Protein AF-A0A951S4Y4-F1 (afdb_monomer_lite)

Radius of gyration: 15.84 Å; chains: 1; bounding box: 32×31×44 Å

Secondary structure (DSSP, 8-state):
------GGGS-HHHHHHHHT-HHHHHHHHHHHHHTT---GGGTHHHHHHHHHHHHHHHHHHHHHHHTT--

Sequence (70 aa):
SGFAFPIENMPQFFQYITYAIPLRYFITILRGVVLKGMGISSLWIEALILFGMGALLLVISSMRFSKKIE

Foldseek 3Di:
DPPDPDLVPDDPVVNVVVLLDLVVLVVVVCCCCVVVVDDCVVSVVSVVSSVVSVVVVVVVVVVVVVVVVD

Structure (mmCIF, N/CA/C/O backbone):
data_AF-A0A951S4Y4-F1
#
_entry.id   AF-A0A951S4Y4-F1
#
loop_
_atom_site.group_PDB
_atom_site.id
_atom_site.type_symbol
_atom_site.label_atom_id
_atom_site.label_alt_id
_atom_site.label_comp_id
_atom_site.label_asym_id
_atom_site.label_entity_id
_atom_site.label_seq_id
_atom_site.pdbx_PDB_ins_code
_atom_site.Cartn_x
_atom_site.Cartn_y
_atom_site.Cartn_z
_atom_site.occupancy
_atom_site.B_iso_or_equiv
_atom_site.auth_seq_id
_atom_site.auth_comp_id
_atom_site.auth_asym_id
_atom_site.auth_atom_id
_atom_site.pdbx_PDB_model_num
ATOM 1 N N . SER A 1 1 ? 19.531 -14.723 -4.718 1.00 35.31 1 SER A N 1
ATOM 2 C CA . SER A 1 1 ? 18.991 -15.348 -3.494 1.00 35.31 1 SER A CA 1
ATOM 3 C C . SER A 1 1 ? 17.973 -14.404 -2.872 1.00 35.31 1 SER A C 1
ATOM 5 O O . SER A 1 1 ? 18.324 -13.287 -2.531 1.00 35.31 1 SER A O 1
ATOM 7 N N . GLY A 1 2 ? 16.704 -14.815 -2.779 1.00 47.00 2 GLY A N 1
ATOM 8 C CA . GLY A 1 2 ? 15.732 -14.146 -1.900 1.00 47.00 2 GLY A CA 1
ATOM 9 C C . GLY A 1 2 ? 14.843 -13.050 -2.500 1.00 47.00 2 GLY A C 1
ATOM 10 O O . GLY A 1 2 ? 14.383 -12.194 -1.752 1.00 47.00 2 GLY A O 1
ATOM 1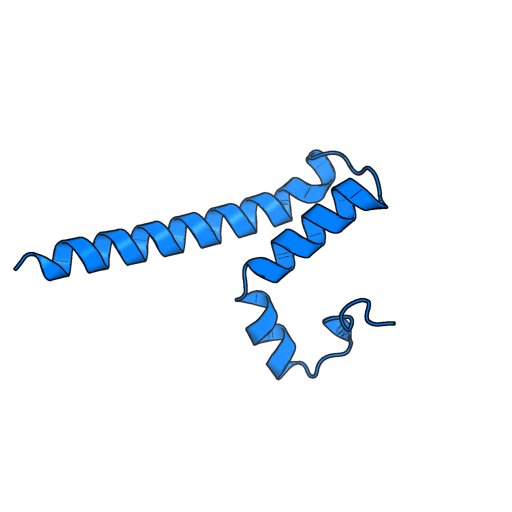1 N N . PHE A 1 3 ? 14.560 -13.053 -3.809 1.00 49.66 3 PHE A N 1
ATOM 12 C CA . PHE A 1 3 ? 13.510 -12.188 -4.368 1.00 49.66 3 PHE A CA 1
ATOM 13 C C . PHE A 1 3 ? 12.159 -12.750 -3.907 1.00 49.66 3 PHE A C 1
ATOM 15 O O . PHE A 1 3 ? 11.744 -13.794 -4.402 1.00 49.66 3 PHE A O 1
ATOM 22 N N . ALA A 1 4 ? 11.577 -12.131 -2.874 1.00 59.28 4 ALA A N 1
ATOM 23 C CA . ALA A 1 4 ? 10.403 -12.584 -2.125 1.00 59.28 4 ALA A CA 1
ATOM 24 C C . ALA A 1 4 ? 9.419 -13.406 -2.977 1.00 59.28 4 ALA A C 1
ATOM 26 O O . ALA A 1 4 ? 8.987 -12.935 -4.030 1.00 59.28 4 A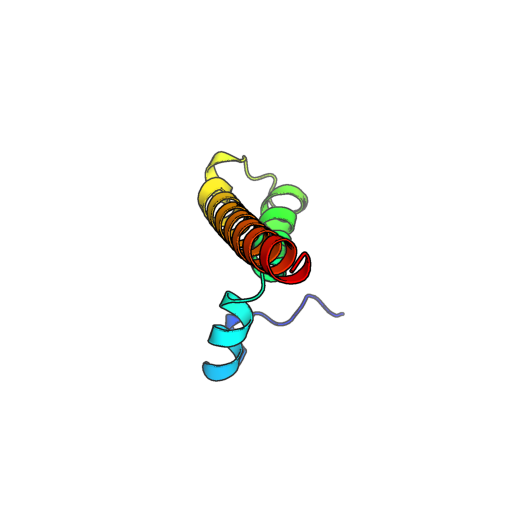LA A O 1
ATOM 27 N N . PHE A 1 5 ? 9.109 -14.627 -2.517 1.00 58.00 5 PHE A N 1
ATOM 28 C CA . PHE A 1 5 ? 8.214 -15.582 -3.177 1.00 58.00 5 PHE A CA 1
ATOM 29 C C . PHE A 1 5 ? 7.039 -14.872 -3.868 1.00 58.00 5 PHE A C 1
ATOM 31 O O . PHE A 1 5 ? 6.365 -14.069 -3.210 1.00 58.00 5 PHE A O 1
ATOM 38 N N . PRO A 1 6 ? 6.770 -15.149 -5.162 1.00 62.06 6 PRO A N 1
ATOM 39 C CA . PRO A 1 6 ? 5.571 -14.650 -5.815 1.00 62.06 6 PRO A CA 1
ATOM 40 C C . PRO A 1 6 ? 4.375 -15.009 -4.943 1.00 62.06 6 PRO A C 1
ATOM 42 O O . PRO A 1 6 ? 4.211 -16.169 -4.566 1.00 62.06 6 PRO A O 1
ATOM 45 N N . ILE A 1 7 ? 3.552 -14.020 -4.599 1.00 62.75 7 ILE A N 1
ATOM 46 C CA . ILE A 1 7 ? 2.341 -14.249 -3.796 1.00 62.75 7 ILE A CA 1
ATOM 47 C C . ILE A 1 7 ? 1.433 -15.256 -4.518 1.00 62.75 7 ILE A C 1
ATOM 49 O O . ILE A 1 7 ? 0.758 -16.053 -3.881 1.00 62.75 7 ILE A O 1
ATOM 53 N N . GLU A 1 8 ? 1.505 -15.282 -5.849 1.00 66.88 8 GLU A N 1
ATOM 54 C CA . GLU A 1 8 ? 0.846 -16.246 -6.734 1.00 66.88 8 GLU A CA 1
ATOM 55 C C . GLU A 1 8 ? 1.214 -17.707 -6.428 1.00 66.88 8 GLU A C 1
ATOM 57 O O . GLU A 1 8 ? 0.389 -18.594 -6.625 1.00 66.88 8 GLU A O 1
ATOM 62 N N . ASN A 1 9 ? 2.405 -17.961 -5.875 1.00 72.75 9 ASN A N 1
ATOM 63 C CA . ASN A 1 9 ? 2.866 -19.301 -5.509 1.00 72.75 9 ASN A CA 1
ATOM 64 C C . ASN A 1 9 ? 2.464 -19.699 -4.077 1.00 72.75 9 ASN A C 1
ATOM 66 O O . ASN A 1 9 ? 2.752 -20.818 -3.651 1.00 72.75 9 ASN A O 1
ATOM 70 N N . MET A 1 10 ? 1.829 -18.805 -3.310 1.00 75.38 10 MET A N 1
ATOM 71 C CA . MET A 1 10 ? 1.310 -19.138 -1.983 1.00 75.38 10 MET A CA 1
ATOM 72 C C . MET A 1 10 ? -0.046 -19.854 -2.100 1.00 75.38 10 MET A C 1
ATOM 74 O O . MET A 1 10 ? -0.852 -19.482 -2.957 1.00 75.38 10 MET A O 1
ATOM 78 N N . PRO A 1 11 ? -0.358 -20.823 -1.216 1.00 77.44 11 PRO A N 1
ATOM 79 C CA . PRO A 1 11 ? -1.702 -21.394 -1.127 1.00 77.44 11 PRO A CA 1
ATOM 80 C C . PRO A 1 11 ? -2.752 -20.288 -0.938 1.00 77.44 11 PRO A C 1
ATOM 82 O O . PRO A 1 11 ? -2.504 -19.327 -0.206 1.00 77.44 11 PRO A O 1
ATOM 85 N N . GLN A 1 12 ? -3.929 -20.425 -1.562 1.00 77.31 12 GLN A N 1
ATOM 86 C CA . GLN A 1 12 ? -4.959 -19.368 -1.638 1.00 77.31 12 GLN A CA 1
ATOM 87 C C . GLN A 1 12 ? -5.296 -18.726 -0.283 1.00 77.31 12 GLN A C 1
ATOM 89 O O . GLN A 1 12 ? -5.460 -17.511 -0.201 1.00 77.31 12 GLN A O 1
ATOM 94 N N . PHE A 1 13 ? -5.317 -19.513 0.796 1.00 80.31 13 PHE A N 1
ATOM 95 C CA . PHE A 1 13 ? -5.540 -19.017 2.156 1.00 80.31 13 PHE A CA 1
ATOM 96 C C . PHE A 1 13 ? -4.553 -17.905 2.564 1.00 80.31 13 PHE A C 1
ATOM 98 O O . PHE A 1 13 ? -4.952 -16.854 3.065 1.00 80.31 13 PHE A O 1
ATOM 105 N N . PHE A 1 14 ? -3.263 -18.099 2.289 1.00 79.12 14 PHE A N 1
ATOM 106 C CA . PHE A 1 14 ? -2.220 -17.125 2.613 1.00 79.12 14 PHE A CA 1
ATOM 107 C C . PHE A 1 14 ? -2.239 -15.912 1.678 1.00 79.12 14 PHE A C 1
ATOM 109 O O . PHE A 1 14 ? -1.848 -14.815 2.087 1.00 79.12 14 PHE A O 1
ATOM 116 N N . GLN A 1 15 ? -2.741 -16.063 0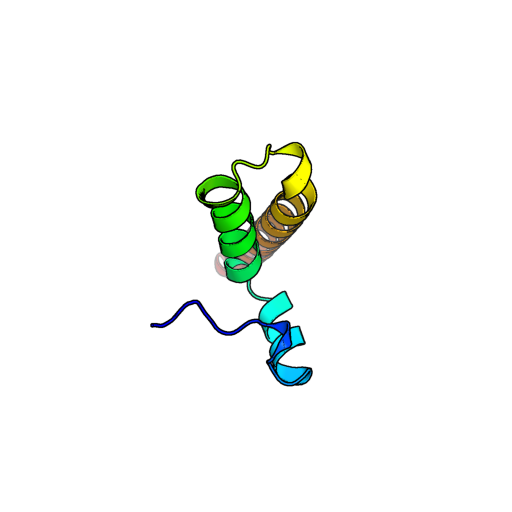.447 1.00 78.94 15 GLN A N 1
ATOM 117 C CA . GLN A 1 15 ? -2.898 -14.932 -0.467 1.00 78.94 15 GLN A CA 1
ATOM 118 C C . GLN A 1 15 ? -3.883 -13.902 0.091 1.00 78.94 15 GLN A C 1
ATOM 120 O O . GLN A 1 15 ? -3.551 -12.717 0.115 1.00 78.94 15 GLN A O 1
ATOM 125 N N . TYR A 1 16 ? -5.042 -14.338 0.605 1.00 79.56 16 TYR A N 1
ATOM 126 C CA . TYR A 1 16 ? -6.044 -13.445 1.206 1.00 79.56 16 TYR A CA 1
ATOM 127 C C . TYR A 1 16 ? -5.486 -12.638 2.379 1.00 79.56 16 TYR A C 1
ATOM 129 O O . TYR A 1 16 ? -5.686 -11.426 2.440 1.00 79.56 16 TYR A O 1
ATOM 137 N N . ILE A 1 17 ? -4.706 -13.277 3.255 1.00 81.06 17 ILE A N 1
ATOM 138 C CA . ILE A 1 17 ? -4.025 -12.589 4.362 1.00 81.06 17 ILE A CA 1
ATOM 139 C C . ILE A 1 17 ? -3.046 -11.547 3.814 1.00 81.06 17 ILE A C 1
ATOM 141 O O . ILE A 1 17 ? -2.988 -10.419 4.295 1.00 81.06 17 ILE A O 1
ATOM 145 N N . THR A 1 18 ? -2.317 -11.890 2.756 1.00 78.94 18 THR A N 1
ATOM 146 C CA . THR A 1 18 ? -1.335 -10.990 2.144 1.00 78.94 18 THR A CA 1
ATOM 147 C C . THR A 1 18 ? -1.989 -9.772 1.478 1.00 78.94 18 THR A C 1
ATOM 149 O O . THR A 1 18 ? -1.395 -8.695 1.470 1.00 78.94 18 THR A O 1
ATOM 152 N N . TYR A 1 19 ? -3.217 -9.888 0.951 1.00 79.62 19 TYR A N 1
ATOM 153 C CA . TYR A 1 19 ? -3.984 -8.737 0.438 1.00 79.62 19 TYR A CA 1
ATOM 154 C C . TYR A 1 19 ? -4.359 -7.729 1.534 1.00 79.62 19 TYR A C 1
ATOM 156 O O . TYR A 1 19 ? -4.525 -6.550 1.225 1.00 79.62 19 TYR A O 1
ATOM 164 N N . ALA A 1 20 ? -4.447 -8.161 2.796 1.00 81.94 20 ALA A N 1
ATOM 165 C CA . ALA A 1 20 ? -4.717 -7.285 3.935 1.00 81.94 20 ALA A CA 1
ATOM 166 C C . ALA A 1 20 ? -3.465 -6.548 4.450 1.00 81.94 20 ALA A C 1
ATOM 168 O O . ALA A 1 20 ? -3.574 -5.677 5.312 1.00 81.94 20 ALA A O 1
ATOM 169 N N . ILE A 1 21 ? -2.272 -6.870 3.936 1.00 84.62 21 ILE A N 1
ATOM 170 C CA . ILE A 1 21 ? -1.012 -6.276 4.387 1.00 84.62 21 ILE A CA 1
ATOM 171 C C . ILE A 1 21 ? -0.623 -5.112 3.456 1.00 84.62 21 ILE A C 1
ATOM 173 O O . ILE A 1 21 ? -0.321 -5.342 2.281 1.00 84.62 21 ILE A O 1
ATOM 177 N N . PRO A 1 22 ? -0.524 -3.866 3.963 1.00 81.88 22 PRO A N 1
ATOM 178 C CA . PRO A 1 22 ? -0.208 -2.698 3.132 1.00 81.88 22 PRO A CA 1
ATOM 179 C C . PRO A 1 22 ? 1.193 -2.781 2.501 1.00 81.88 22 PRO A C 1
ATOM 181 O O . PRO A 1 22 ? 1.415 -2.302 1.388 1.00 81.88 22 PRO A O 1
ATOM 184 N N . LEU A 1 23 ? 2.130 -3.470 3.164 1.00 85.06 23 LEU A N 1
ATOM 185 C CA . LEU A 1 23 ? 3.505 -3.665 2.694 1.00 85.06 23 LEU A CA 1
ATOM 186 C C . LEU A 1 23 ? 3.580 -4.281 1.287 1.00 85.06 23 LEU A C 1
ATOM 188 O O . LEU A 1 23 ? 4.471 -3.938 0.514 1.00 85.06 23 LEU A O 1
ATOM 192 N N . ARG A 1 24 ? 2.626 -5.143 0.912 1.00 85.19 24 ARG A N 1
ATOM 193 C CA . ARG A 1 24 ? 2.561 -5.729 -0.434 1.00 85.19 24 ARG A CA 1
ATOM 194 C C . ARG A 1 24 ? 2.474 -4.658 -1.521 1.00 85.19 24 ARG A C 1
ATOM 196 O O . ARG A 1 24 ? 3.220 -4.701 -2.504 1.00 85.19 24 ARG A O 1
ATOM 203 N N . TYR A 1 25 ? 1.519 -3.746 -1.377 1.00 85.00 25 TYR A N 1
ATOM 204 C CA . TYR A 1 25 ? 1.255 -2.699 -2.361 1.00 85.00 25 TYR A CA 1
ATOM 205 C C . TYR A 1 25 ? 2.449 -1.746 -2.433 1.00 85.00 25 TYR A C 1
ATOM 207 O O . TYR A 1 25 ? 2.882 -1.390 -3.525 1.00 85.00 25 TYR A O 1
ATOM 215 N N . PHE A 1 26 ? 3.083 -1.463 -1.291 1.00 84.94 26 PHE A N 1
ATOM 216 C CA . PHE A 1 26 ? 4.291 -0.640 -1.231 1.00 84.94 26 PHE A CA 1
ATOM 217 C C . PHE A 1 26 ? 5.448 -1.262 -2.022 1.00 84.94 26 PHE A C 1
ATOM 219 O O . PHE A 1 26 ? 6.050 -0.604 -2.864 1.00 84.94 26 PHE A O 1
ATOM 226 N N . ILE A 1 27 ? 5.713 -2.557 -1.830 1.00 85.69 27 ILE A N 1
ATOM 227 C CA . ILE A 1 27 ? 6.764 -3.283 -2.561 1.00 85.69 27 ILE A CA 1
ATOM 228 C C . ILE A 1 27 ? 6.443 -3.401 -4.062 1.00 85.69 27 ILE A C 1
ATOM 230 O O . ILE A 1 27 ? 7.348 -3.522 -4.892 1.00 85.69 27 ILE A O 1
ATOM 234 N N . THR A 1 28 ? 5.164 -3.368 -4.441 1.00 84.25 28 THR A N 1
ATOM 235 C CA . THR A 1 28 ? 4.737 -3.368 -5.850 1.00 84.25 28 THR A CA 1
ATOM 236 C C . THR A 1 28 ? 5.015 -2.016 -6.506 1.00 84.25 28 THR A C 1
ATOM 238 O O . THR A 1 28 ? 5.664 -1.982 -7.551 1.00 84.25 28 THR A O 1
ATOM 241 N N . ILE A 1 29 ? 4.641 -0.913 -5.848 1.00 86.12 29 ILE A N 1
ATOM 242 C CA . ILE A 1 29 ? 4.959 0.455 -6.289 1.00 86.12 29 ILE A CA 1
ATOM 243 C C . ILE A 1 29 ? 6.472 0.652 -6.366 1.00 86.12 29 ILE A C 1
ATOM 245 O O . ILE A 1 29 ? 6.982 1.084 -7.395 1.00 86.12 29 ILE A O 1
ATOM 249 N N . LEU A 1 30 ? 7.204 0.271 -5.315 1.00 85.50 30 LEU A N 1
ATOM 250 C CA . LEU A 1 30 ? 8.655 0.422 -5.244 1.00 85.50 30 LEU A CA 1
ATOM 251 C C . LEU A 1 30 ? 9.347 -0.294 -6.408 1.00 85.50 30 LEU A C 1
ATOM 253 O O . LEU A 1 30 ? 10.192 0.293 -7.074 1.00 85.50 30 LEU A O 1
ATOM 257 N N . ARG A 1 31 ? 8.951 -1.537 -6.714 1.00 83.88 31 ARG A N 1
ATOM 258 C CA . ARG A 1 31 ? 9.473 -2.259 -7.885 1.00 83.88 31 ARG A CA 1
ATOM 259 C C . ARG A 1 31 ? 9.062 -1.597 -9.198 1.00 83.88 31 ARG A C 1
ATOM 261 O O . ARG A 1 31 ? 9.875 -1.541 -10.114 1.00 83.88 31 ARG A O 1
ATOM 268 N N . GLY A 1 32 ? 7.831 -1.100 -9.301 1.00 84.00 32 GLY A N 1
ATOM 269 C CA . GLY A 1 32 ? 7.353 -0.412 -10.497 1.00 84.00 32 GLY A CA 1
ATOM 270 C C . GLY A 1 32 ? 8.140 0.862 -10.810 1.00 84.00 32 GLY A C 1
ATOM 271 O O . GLY A 1 32 ? 8.518 1.078 -11.959 1.00 84.00 32 GLY A O 1
ATOM 272 N N . VAL A 1 33 ? 8.458 1.652 -9.785 1.00 86.25 33 VAL A N 1
ATOM 273 C CA . VAL A 1 33 ? 9.244 2.884 -9.920 1.00 86.25 33 VAL A CA 1
ATOM 274 C C . VAL A 1 33 ? 10.727 2.571 -10.124 1.00 86.25 33 VAL A C 1
ATOM 276 O O . VAL A 1 33 ? 11.315 3.014 -11.104 1.00 86.25 33 VAL A O 1
ATOM 279 N N . VAL A 1 34 ? 11.332 1.779 -9.233 1.00 82.56 34 VAL A N 1
ATOM 280 C CA . VAL A 1 34 ? 12.793 1.581 -9.190 1.00 82.56 34 VAL A CA 1
ATOM 281 C C . VAL A 1 34 ? 13.291 0.662 -10.303 1.00 82.56 34 VAL A C 1
ATOM 283 O O . VAL A 1 34 ? 14.348 0.915 -10.869 1.00 82.56 34 VAL A O 1
ATOM 286 N N . LEU A 1 35 ? 12.557 -0.411 -10.619 1.00 82.62 35 LEU A N 1
ATOM 287 C CA . LEU A 1 35 ? 13.024 -1.421 -11.579 1.00 82.62 35 LEU A CA 1
ATOM 288 C C . LEU A 1 35 ? 12.467 -1.212 -12.984 1.00 82.62 35 LEU A C 1
ATOM 290 O O . LEU A 1 35 ? 13.117 -1.595 -13.951 1.00 82.62 35 LEU A O 1
ATOM 294 N N . LYS A 1 36 ? 11.253 -0.661 -13.104 1.00 79.12 36 LYS A N 1
ATOM 295 C CA . LYS A 1 36 ? 10.568 -0.514 -14.398 1.00 79.12 36 LYS A CA 1
ATOM 296 C C . LYS A 1 36 ? 10.468 0.933 -14.881 1.00 79.12 36 LYS A C 1
ATOM 298 O O . LYS A 1 36 ? 10.012 1.139 -16.000 1.00 79.12 36 LYS A O 1
ATOM 303 N N . GLY A 1 37 ? 10.854 1.919 -14.064 1.00 79.50 37 GLY A N 1
ATOM 304 C CA . GLY A 1 37 ? 10.740 3.338 -14.413 1.00 79.50 37 GLY A CA 1
ATOM 305 C C . GLY A 1 37 ? 9.310 3.765 -14.762 1.00 79.50 37 GLY A C 1
ATOM 306 O O . GLY A 1 37 ? 9.122 4.704 -15.531 1.00 79.50 37 GLY A O 1
ATOM 307 N N . MET A 1 38 ? 8.295 3.047 -14.265 1.00 80.81 38 MET A N 1
ATOM 308 C CA . MET A 1 38 ? 6.905 3.334 -14.610 1.00 80.81 38 MET A CA 1
ATOM 309 C C . MET A 1 38 ? 6.453 4.635 -13.951 1.00 80.81 38 MET A C 1
ATOM 311 O O . MET A 1 38 ? 6.716 4.878 -12.772 1.00 80.81 38 MET A O 1
ATOM 315 N N . GLY A 1 39 ? 5.741 5.458 -14.721 1.00 77.38 39 GLY A N 1
ATOM 316 C CA . GLY A 1 39 ? 5.129 6.681 -14.219 1.00 77.38 39 GLY A CA 1
ATOM 317 C C . GLY A 1 39 ? 4.031 6.407 -13.189 1.00 77.38 39 GLY A C 1
ATOM 318 O O . GLY A 1 39 ? 3.442 5.324 -13.141 1.00 77.38 39 GLY A O 1
ATOM 319 N N . ILE A 1 40 ? 3.716 7.432 -12.393 1.00 74.81 40 ILE A N 1
ATOM 320 C CA . ILE A 1 40 ? 2.674 7.389 -11.353 1.00 74.81 40 ILE A CA 1
ATOM 321 C C . ILE A 1 40 ? 1.308 6.941 -11.912 1.00 74.81 40 ILE A C 1
ATOM 323 O O . ILE A 1 40 ? 0.518 6.323 -11.204 1.00 74.81 40 ILE A O 1
ATOM 327 N N . SER A 1 41 ? 1.050 7.204 -13.197 1.00 81.38 41 SER A N 1
ATOM 328 C CA . SER A 1 41 ? -0.180 6.847 -13.908 1.00 81.38 41 SER A CA 1
ATOM 329 C C . SER A 1 41 ? -0.423 5.344 -14.029 1.00 81.38 41 SER A C 1
ATOM 331 O O . SER A 1 41 ? -1.564 4.949 -14.229 1.00 81.38 41 SER A O 1
ATOM 333 N N . SER A 1 42 ? 0.605 4.503 -13.897 1.00 82.88 42 SER A N 1
ATOM 334 C CA . SER A 1 42 ? 0.450 3.041 -13.916 1.00 82.88 42 SER A CA 1
ATOM 335 C C . SER A 1 42 ? 0.318 2.436 -12.519 1.00 82.88 42 SER A C 1
ATOM 337 O O . SER A 1 42 ? -0.052 1.276 -12.407 1.00 82.88 42 SER A O 1
ATOM 339 N N . LEU A 1 43 ? 0.637 3.202 -11.469 1.00 85.12 43 LEU A N 1
ATOM 340 C CA . LEU A 1 43 ? 0.711 2.740 -10.073 1.00 85.12 43 LEU A CA 1
ATOM 341 C C . LEU A 1 43 ? -0.339 3.410 -9.173 1.00 85.12 43 LEU A C 1
ATOM 343 O O . LEU A 1 43 ? -0.318 3.268 -7.948 1.00 85.12 43 LEU A O 1
ATOM 347 N N . TRP A 1 44 ? -1.231 4.201 -9.772 1.00 87.69 44 TRP A N 1
ATOM 348 C CA . TRP A 1 44 ? -2.218 5.002 -9.054 1.00 87.69 44 TRP A CA 1
ATOM 349 C C . TRP A 1 44 ? -3.218 4.138 -8.282 1.00 87.69 44 TRP A C 1
ATOM 351 O O . TRP A 1 44 ? -3.658 4.545 -7.212 1.00 87.69 44 TRP A O 1
ATOM 361 N N . ILE A 1 45 ? -3.538 2.939 -8.780 1.00 88.69 45 ILE A N 1
ATOM 362 C CA . ILE A 1 45 ? -4.463 2.003 -8.128 1.00 88.69 45 ILE A CA 1
ATOM 363 C C . ILE A 1 45 ? -3.838 1.478 -6.838 1.00 88.69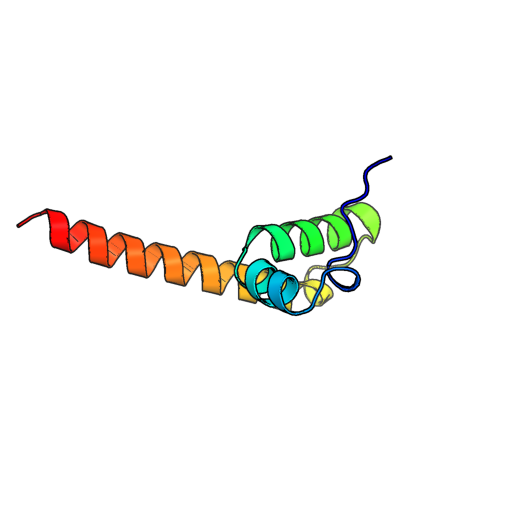 45 ILE A C 1
ATOM 365 O O . ILE A 1 45 ? -4.457 1.534 -5.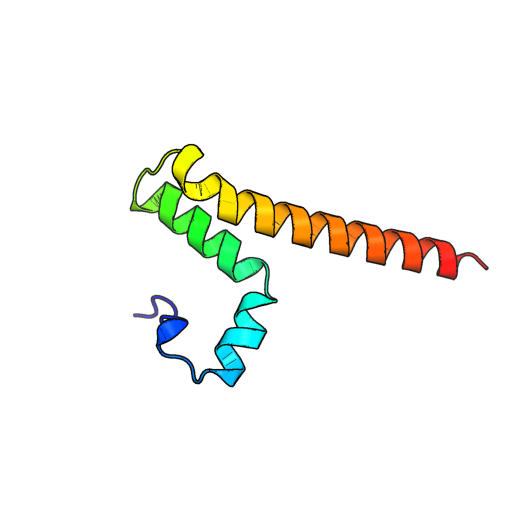779 1.00 88.69 45 ILE A O 1
ATOM 369 N N . GLU A 1 46 ? -2.592 1.017 -6.896 1.00 87.12 46 GLU A N 1
ATOM 370 C CA . GLU A 1 46 ? -1.850 0.528 -5.738 1.00 87.12 46 GLU A CA 1
ATOM 371 C C . GLU A 1 46 ? -1.641 1.639 -4.710 1.00 87.12 46 GLU A C 1
ATOM 373 O O . GLU A 1 46 ? -1.769 1.399 -3.507 1.00 87.12 46 GLU A O 1
ATOM 378 N N . ALA A 1 47 ? -1.359 2.860 -5.174 1.00 88.62 47 ALA A N 1
ATOM 379 C CA . ALA A 1 47 ? -1.234 4.031 -4.316 1.00 88.62 47 ALA A CA 1
ATOM 380 C C . ALA A 1 47 ? -2.566 4.377 -3.631 1.00 88.62 47 ALA A C 1
ATOM 382 O O . ALA A 1 47 ? -2.581 4.661 -2.433 1.00 88.62 47 ALA A O 1
ATOM 383 N N . LEU A 1 48 ? -3.686 4.298 -4.355 1.00 92.31 48 LEU A N 1
ATOM 384 C CA . LEU A 1 48 ? -5.025 4.544 -3.821 1.00 92.31 48 LEU A CA 1
ATOM 385 C C . LEU A 1 48 ? -5.428 3.485 -2.787 1.00 92.31 48 LEU A C 1
ATOM 387 O O . LEU A 1 48 ? -5.975 3.830 -1.742 1.00 92.31 48 LEU A O 1
ATOM 391 N N . ILE A 1 49 ? -5.116 2.209 -3.037 1.00 90.62 49 ILE A N 1
ATOM 392 C CA . ILE A 1 49 ? -5.360 1.123 -2.079 1.00 90.62 49 ILE A CA 1
ATOM 393 C C . ILE A 1 49 ? -4.560 1.364 -0.795 1.00 90.62 49 ILE A C 1
ATOM 395 O O . ILE A 1 49 ? -5.122 1.319 0.298 1.00 90.62 49 ILE A O 1
ATOM 399 N N . LEU A 1 50 ? -3.269 1.688 -0.913 1.00 90.44 50 LEU A N 1
ATOM 400 C CA . LEU A 1 50 ? -2.427 2.042 0.234 1.00 90.44 50 LEU A CA 1
ATOM 401 C C . LEU A 1 50 ? -2.971 3.233 1.015 1.00 90.44 50 LEU A C 1
ATOM 403 O O . LEU A 1 50 ? -3.021 3.193 2.245 1.00 90.44 50 LEU A O 1
ATOM 407 N N . PHE A 1 51 ? -3.390 4.276 0.302 1.00 93.19 51 PHE A N 1
ATOM 408 C CA . PHE A 1 51 ? -3.978 5.462 0.903 1.00 93.19 51 PHE A CA 1
ATOM 409 C C . PHE A 1 51 ? -5.264 5.119 1.662 1.00 93.19 51 PHE A C 1
ATOM 411 O O . PHE A 1 51 ? -5.411 5.508 2.818 1.00 93.19 51 PHE A O 1
ATOM 418 N N . GLY A 1 52 ? -6.155 4.324 1.062 1.00 94.88 52 GLY A N 1
ATOM 419 C CA . GLY A 1 52 ? -7.380 3.850 1.703 1.00 94.88 52 GLY A CA 1
ATOM 420 C C . GLY A 1 52 ? -7.107 3.032 2.967 1.00 94.88 52 GLY A C 1
ATOM 421 O O . GLY A 1 52 ? -7.743 3.259 3.994 1.00 94.88 52 GLY A O 1
ATOM 422 N N . MET A 1 53 ? -6.114 2.137 2.936 1.00 91.38 53 MET A N 1
ATOM 423 C CA . MET A 1 53 ? -5.701 1.364 4.115 1.00 91.38 53 MET A CA 1
ATOM 424 C C . MET A 1 53 ? -5.134 2.260 5.225 1.00 91.38 53 MET A C 1
ATOM 426 O O . MET A 1 53 ? -5.458 2.068 6.397 1.00 91.38 53 MET A O 1
ATOM 430 N N . GLY A 1 54 ? -4.315 3.255 4.872 1.00 91.62 54 GLY A N 1
ATOM 431 C CA . GLY A 1 54 ? -3.775 4.230 5.821 1.00 91.62 54 GLY A CA 1
ATOM 432 C C . GLY A 1 54 ? -4.865 5.098 6.450 1.00 91.62 54 GLY A C 1
ATOM 433 O O . GLY A 1 54 ? -4.902 5.253 7.670 1.00 91.62 54 GLY A O 1
ATOM 434 N N . ALA A 1 55 ? -5.797 5.599 5.638 1.00 94.81 55 ALA A N 1
ATOM 435 C CA . ALA A 1 55 ? -6.942 6.372 6.106 1.00 94.81 55 ALA A CA 1
ATOM 436 C C . ALA A 1 55 ? -7.828 5.547 7.050 1.00 94.81 55 ALA A C 1
ATOM 438 O O . ALA A 1 55 ? -8.179 6.023 8.127 1.00 94.81 55 ALA A O 1
ATOM 439 N N . LEU A 1 56 ? -8.123 4.289 6.703 1.00 93.62 56 LEU A N 1
ATOM 440 C CA . LEU A 1 56 ? -8.879 3.373 7.559 1.00 93.62 56 LEU A CA 1
ATOM 441 C C . LEU A 1 56 ? -8.191 3.179 8.918 1.00 93.62 56 LEU A C 1
ATOM 443 O O . LEU A 1 56 ? -8.833 3.296 9.961 1.00 93.62 56 LEU A O 1
ATOM 447 N N . LEU A 1 57 ? -6.879 2.921 8.922 1.00 91.06 57 LEU A N 1
ATOM 448 C CA . LEU A 1 57 ? -6.107 2.764 10.155 1.00 91.06 57 LEU A CA 1
ATOM 449 C C . LEU A 1 57 ? -6.099 4.037 11.002 1.00 91.06 57 LEU A C 1
ATOM 451 O O . LEU A 1 57 ? -6.218 3.945 12.225 1.00 91.06 57 LEU A O 1
ATOM 455 N N . LEU A 1 58 ? -5.989 5.212 10.380 1.00 92.06 58 LEU A N 1
ATOM 456 C CA . LEU A 1 58 ? -6.063 6.493 11.081 1.00 92.06 58 LEU A CA 1
ATOM 457 C C . LEU A 1 58 ? -7.445 6.728 11.690 1.00 92.06 58 LEU A C 1
ATOM 459 O O . LEU A 1 58 ? -7.523 7.124 12.850 1.00 92.06 58 LEU A O 1
ATOM 463 N N . VAL A 1 59 ? -8.522 6.429 10.961 1.00 93.69 59 VAL A N 1
ATOM 464 C CA . VAL A 1 59 ? -9.899 6.526 11.469 1.00 93.69 59 VAL A CA 1
ATOM 465 C C . VAL A 1 59 ? -10.094 5.594 12.663 1.00 93.69 59 VAL A C 1
ATOM 467 O O . VAL A 1 59 ? -10.526 6.040 13.724 1.00 93.69 59 VAL A O 1
ATOM 470 N N . ILE A 1 60 ? -9.700 4.322 12.539 1.00 92.31 60 ILE A N 1
ATOM 471 C CA . ILE A 1 60 ? -9.772 3.346 13.636 1.00 92.31 60 ILE A CA 1
ATOM 472 C C . ILE A 1 60 ? -8.960 3.827 14.844 1.00 92.31 60 ILE A C 1
ATOM 474 O O . ILE A 1 60 ? -9.435 3.761 15.979 1.00 92.31 60 ILE A O 1
ATOM 478 N N . SER A 1 61 ? -7.744 4.326 14.613 1.00 91.12 61 SER A N 1
ATOM 479 C CA . SER A 1 61 ? -6.867 4.819 15.677 1.00 91.12 61 SER A CA 1
ATOM 480 C C . SER A 1 61 ? -7.463 6.041 16.369 1.00 91.12 61 SER A C 1
ATOM 482 O O . SER A 1 61 ? -7.494 6.075 17.594 1.00 91.12 61 SER A O 1
ATOM 484 N N . SER A 1 62 ? -7.996 7.001 15.609 1.00 90.88 62 SER A N 1
ATOM 485 C CA . SER A 1 62 ? -8.653 8.202 16.131 1.00 90.88 62 SER A CA 1
ATOM 486 C C . SER A 1 62 ? -9.881 7.847 16.974 1.00 90.88 62 SER A C 1
ATOM 488 O O . SER A 1 62 ? -9.976 8.276 18.123 1.00 90.88 62 SER A O 1
ATOM 490 N N . MET A 1 63 ? -10.753 6.961 16.479 1.00 89.44 63 MET A N 1
ATOM 491 C CA . MET A 1 63 ? -11.913 6.469 17.232 1.00 89.44 63 MET A CA 1
ATOM 492 C C . MET A 1 63 ? -11.507 5.750 18.525 1.00 89.44 63 MET A C 1
ATOM 494 O O . MET A 1 63 ? -12.157 5.905 19.559 1.00 89.44 63 MET A O 1
ATOM 498 N N . ARG A 1 64 ? -10.434 4.949 18.486 1.00 84.94 64 ARG A N 1
ATOM 499 C CA . ARG A 1 64 ? -9.930 4.231 19.663 1.00 84.94 64 ARG A CA 1
ATOM 500 C C . ARG A 1 64 ? -9.264 5.170 20.672 1.00 84.94 64 ARG A C 1
ATOM 502 O O . ARG A 1 64 ? -9.350 4.907 21.867 1.00 84.94 64 ARG A O 1
ATOM 509 N N . PHE A 1 65 ? -8.624 6.243 20.207 1.00 79.88 65 PHE A N 1
ATOM 510 C CA . PHE A 1 65 ? -7.978 7.238 21.061 1.00 79.88 65 PHE A CA 1
ATOM 511 C C . PHE A 1 65 ? -9.011 8.093 21.801 1.00 79.88 65 PHE A C 1
ATOM 513 O O . PHE A 1 65 ? -8.892 8.255 23.010 1.00 79.88 65 PHE A O 1
ATOM 520 N N . SER A 1 66 ? -10.077 8.535 21.122 1.00 64.94 66 SER A N 1
ATOM 521 C CA . SER A 1 66 ? -11.189 9.245 21.773 1.00 64.94 66 SER A CA 1
ATOM 522 C C . SER A 1 66 ? -11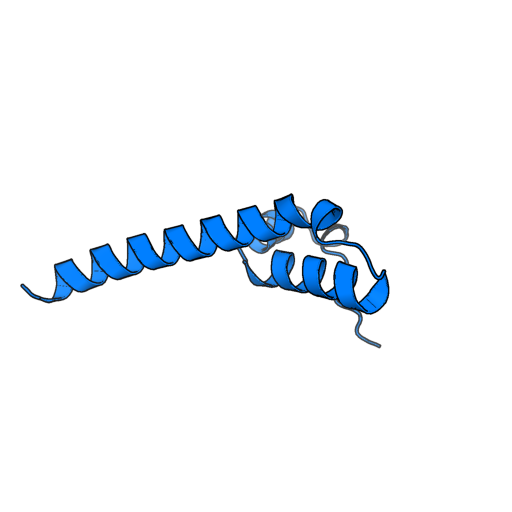.892 8.401 22.839 1.00 64.94 66 SER A C 1
ATOM 524 O O . SER A 1 66 ? -12.294 8.939 23.860 1.00 64.94 66 SER A O 1
ATOM 526 N N . LYS A 1 67 ? -11.977 7.075 22.658 1.00 60.62 67 LYS A N 1
ATOM 527 C CA . LYS A 1 67 ? -12.556 6.157 23.657 1.00 60.62 67 LYS A CA 1
ATOM 528 C C . LYS A 1 67 ? -11.681 5.909 24.890 1.00 60.62 67 LYS A C 1
ATOM 530 O O . LYS A 1 67 ? -12.147 5.273 25.825 1.00 60.62 67 LYS A O 1
ATOM 535 N N . LYS A 1 68 ? -10.414 6.332 24.886 1.00 58.94 68 LYS A N 1
ATOM 536 C CA . LYS A 1 68 ? -9.477 6.112 26.002 1.00 58.94 68 LYS A CA 1
ATOM 537 C C . LYS A 1 68 ? -9.325 7.345 26.908 1.00 58.94 68 LYS A C 1
ATOM 539 O O . LYS A 1 68 ? -8.447 7.344 27.765 1.00 58.94 68 LYS A O 1
ATOM 544 N N . ILE A 1 69 ? -10.117 8.397 26.680 1.00 58.28 69 ILE A N 1
ATOM 545 C CA . ILE A 1 69 ? -10.098 9.645 27.467 1.00 58.28 69 ILE A CA 1
ATOM 546 C C . ILE A 1 69 ? -11.339 9.763 28.385 1.00 58.28 69 ILE A C 1
ATOM 548 O O . ILE A 1 69 ? -11.496 10.765 29.072 1.00 58.28 69 ILE A O 1
ATOM 552 N N . GLU A 1 70 ? -12.177 8.725 28.468 1.00 47.56 70 GLU A N 1
ATOM 553 C CA . GLU A 1 70 ? -13.153 8.564 29.564 1.00 47.56 70 GLU A CA 1
ATOM 554 C C . GLU A 1 70 ? -12.582 7.719 30.707 1.00 47.56 70 GLU A C 1
ATOM 556 O O . GLU A 1 70 ? -11.881 6.719 30.413 1.00 47.56 70 GLU A O 1
#

pLDDT: mean 79.61, std 12.78, range [35.31, 94.88]